Protein AF-A0A447P255-F1 (afdb_monomer)

Mean predicted aligned error: 7.37 Å

Organism: NCBI:txid1160765

Foldseek 3Di:
DDFFKDKDKDWDADPVGDIDIDIDIDTDDPDWWDKDKAWDPVQDPDPPQRFGPDQWTKIWIDRGDPPDPWDWDWDADPNDTDIDIFDQDPNTTMDTDPGGDDGDDDD

InterPro domains:
  IPR013783 Immunoglobulin-like fold [G3DSA:2.60.40.10] (1-32)
  IPR044016 Bacterial Ig-like domain 13 [PF19077] (3-30)
  IPR044016 Bacterial Ig-like domain 13 [PF19077] (32-99)

Nearest PDB structures (foldseek):
  2yn3-assembly1_C  TM=7.191E-01  e=8.232E-06  Salmonella enterica subsp. enterica serovar Typhimurium str. LT2
  2yn5-assembly1_B  TM=7.579E-01  e=2.667E-05  Salmonella enterica subsp. enterica serovar Typhimurium str. LT2
  2yn3-assembly1_A  TM=7.172E-01  e=1.926E-04  Salmonella enterica subsp. enterica serovar Typhimurium str. LT2
  3ft9-assembly1_A  TM=5.217E-01  e=1.800E-01  Phleum pratense

Secondary structure (DSSP, 8-state):
--SEEEEEEEEEE-TT--EEEEEEEEEE----PPPEEEE-TTS-SSTTS-B---SS--EEEE---TT----EEEEEETTEEEEEE---BTTBEEE--SSPPP--B--

Radius of gyration: 23.71 Å; Cα contacts (8 Å, |Δi|>4): 166; chains: 1; bounding box: 49×28×69 Å

Solvent-accessible surface area (backbone atoms only — not comparable to full-atom values): 6996 Å² total; per-residue (Å²): 140,71,78,44,83,47,71,52,74,48,76,49,69,50,97,90,66,54,72,48,77,49,77,46,78,49,70,46,81,87,81,78,62,77,65,43,80,42,72,33,77,92,37,44,69,47,93,88,69,61,38,38,82,50,48,57,42,46,30,42,50,38,60,64,57,92,83,64,88,78,53,72,48,75,48,76,55,99,93,42,77,45,80,43,77,58,63,76,54,97,90,40,45,56,49,62,57,94,56,72,55,76,83,55,79,70,127

Sequence (107 aa):
MGEGKHTLTVEATDKAGNQTTQKLDFIIDTLLSEPTITLDSADDSAAGDNITNVKMPGFTLGNIDADVTKVVVTVAHDGKNQQIELIKNGGVWRFTPAQPGPMATIR

Structure (mmCIF, N/CA/C/O backbone):
data_AF-A0A447P255-F1
#
_entry.id   AF-A0A447P255-F1
#
loop_
_atom_site.group_PDB
_atom_site.id
_atom_site.type_symbol
_atom_site.label_atom_id
_atom_site.label_alt_id
_atom_site.label_comp_id
_atom_site.label_asym_id
_atom_site.label_entity_id
_atom_site.label_seq_id
_atom_site.pdbx_PDB_ins_code
_atom_site.Cartn_x
_atom_site.Cartn_y
_atom_site.Cartn_z
_atom_site.occupancy
_atom_site.B_iso_or_equiv
_atom_site.auth_seq_id
_atom_site.auth_comp_id
_atom_site.auth_asym_id
_atom_site.auth_atom_id
_atom_site.pdbx_PDB_model_num
ATOM 1 N N . MET A 1 1 ? -1.352 10.721 22.988 1.00 70.88 1 MET A N 1
ATOM 2 C CA . MET A 1 1 ? -1.865 9.437 22.468 1.00 70.88 1 MET A CA 1
ATOM 3 C C . MET A 1 1 ? -0.994 9.060 21.292 1.00 70.88 1 MET A C 1
ATOM 5 O O . MET A 1 1 ? -0.635 9.961 20.547 1.00 70.88 1 MET A O 1
ATOM 9 N N . GLY A 1 2 ? -0.580 7.804 21.197 1.00 88.19 2 GLY A N 1
ATOM 10 C CA . GLY A 1 2 ? 0.325 7.326 20.152 1.00 88.19 2 GLY A CA 1
ATOM 11 C C . GLY A 1 2 ? -0.189 6.028 19.551 1.00 88.19 2 GLY A C 1
ATOM 12 O O . GLY A 1 2 ? -1.283 5.589 19.897 1.00 88.19 2 GLY A O 1
ATOM 13 N N . GLU A 1 3 ? 0.611 5.442 18.675 1.00 94.19 3 GLU A N 1
ATOM 14 C CA . GLU A 1 3 ? 0.331 4.169 18.013 1.00 94.19 3 GLU A CA 1
ATOM 15 C C . GLU A 1 3 ? -0.121 3.048 18.953 1.00 94.19 3 GLU A C 1
ATOM 17 O O . GLU A 1 3 ? 0.261 2.991 20.127 1.00 94.19 3 GLU A O 1
ATOM 22 N N . GLY A 1 4 ? -0.888 2.113 18.395 1.00 95.00 4 GLY A N 1
ATOM 23 C CA . GLY A 1 4 ? -1.193 0.835 19.024 1.00 95.00 4 GLY A CA 1
ATOM 24 C C . GLY A 1 4 ? -2.553 0.769 19.711 1.00 95.00 4 GLY A C 1
ATOM 25 O O . GLY A 1 4 ? -3.483 1.516 19.401 1.00 95.00 4 GLY A O 1
ATOM 26 N N . LYS A 1 5 ? -2.694 -0.210 20.611 1.00 97.38 5 LYS A N 1
ATOM 27 C CA . LYS A 1 5 ? -3.969 -0.553 21.249 1.00 97.38 5 LYS A CA 1
ATOM 28 C C . LYS A 1 5 ? -4.324 0.437 22.358 1.00 97.38 5 LYS A C 1
ATOM 30 O O . LYS A 1 5 ? -3.532 0.675 23.266 1.00 97.38 5 LYS A O 1
ATOM 35 N N . HIS A 1 6 ? -5.570 0.893 22.340 1.00 97.00 6 HIS A N 1
ATOM 36 C CA . HIS A 1 6 ? -6.176 1.739 23.362 1.00 97.00 6 HIS A CA 1
ATOM 37 C C . HIS A 1 6 ? -7.510 1.158 23.821 1.00 97.00 6 HIS A C 1
ATOM 39 O O . HIS A 1 6 ? -8.150 0.383 23.109 1.00 97.00 6 HIS A O 1
ATOM 45 N N . THR A 1 7 ? -7.945 1.576 25.007 1.00 97.69 7 THR A N 1
ATOM 46 C CA . THR A 1 7 ? -9.253 1.217 25.558 1.00 97.69 7 THR A CA 1
ATOM 47 C C . THR A 1 7 ? -9.967 2.482 26.012 1.00 97.69 7 THR A C 1
ATOM 49 O O . THR A 1 7 ? -9.547 3.145 26.962 1.00 97.69 7 THR A O 1
ATOM 52 N N . LEU A 1 8 ? -11.077 2.809 25.356 1.00 96.88 8 LEU A N 1
ATOM 53 C CA . LEU A 1 8 ? -12.010 3.821 25.828 1.00 96.88 8 LEU A CA 1
ATOM 54 C C . LEU A 1 8 ? -12.849 3.212 26.953 1.00 96.88 8 LEU A C 1
ATOM 56 O O . LEU A 1 8 ? -13.510 2.198 26.748 1.00 96.88 8 LEU A O 1
ATOM 60 N N . THR A 1 9 ? -12.829 3.829 28.133 1.00 97.44 9 THR A N 1
ATOM 61 C CA . THR A 1 9 ? -13.678 3.438 29.266 1.00 97.44 9 THR A CA 1
ATOM 62 C C . THR A 1 9 ? -14.726 4.517 29.495 1.00 97.44 9 THR A C 1
ATOM 64 O O . THR A 1 9 ? -14.382 5.686 29.655 1.00 97.44 9 THR A O 1
ATOM 67 N N . VAL A 1 10 ? -15.997 4.124 29.504 1.00 97.19 10 VAL A N 1
ATOM 68 C CA . VAL A 1 10 ? -17.137 4.999 29.785 1.00 97.19 10 VAL A CA 1
ATOM 69 C C . VAL A 1 10 ? -17.775 4.541 31.084 1.00 97.19 10 VAL A C 1
ATOM 71 O O . VAL A 1 10 ? -18.169 3.385 31.202 1.00 97.19 10 VAL A O 1
ATOM 74 N N . GLU A 1 11 ? -17.888 5.446 32.045 1.00 97.88 11 GLU A N 1
ATOM 75 C CA . GLU A 1 11 ? -18.584 5.227 33.309 1.00 97.88 11 GLU A CA 1
ATOM 76 C C . GLU A 1 11 ? -19.812 6.137 33.358 1.00 97.88 11 GLU A C 1
ATOM 78 O O . GLU A 1 11 ? -19.729 7.319 33.019 1.00 97.88 11 GLU A O 1
ATOM 83 N N . ALA A 1 12 ? -20.957 5.584 33.745 1.00 96.38 12 ALA A N 1
ATOM 84 C CA . ALA A 1 12 ? -22.187 6.336 33.931 1.00 96.38 12 ALA A CA 1
ATOM 85 C C . ALA A 1 12 ? -22.720 6.101 35.340 1.00 96.38 12 ALA A C 1
ATOM 87 O O . ALA A 1 12 ? -22.851 4.954 35.761 1.00 96.38 12 ALA A O 1
ATOM 88 N N . THR A 1 13 ? -23.067 7.193 36.017 1.00 97.44 13 THR A N 1
ATOM 89 C CA . THR A 1 13 ? -23.611 7.194 37.376 1.00 97.44 13 THR A CA 1
ATOM 90 C C . THR A 1 13 ? -24.997 7.818 37.356 1.00 97.44 13 THR A C 1
ATOM 92 O O . THR A 1 13 ? -25.159 8.939 36.868 1.00 97.44 13 THR A O 1
ATOM 95 N N . ASP A 1 14 ? -26.007 7.117 37.864 1.00 96.38 14 ASP A N 1
ATOM 96 C CA . ASP A 1 14 ? -27.350 7.679 37.997 1.00 96.38 14 ASP A CA 1
ATOM 97 C C . ASP A 1 14 ? -27.490 8.568 39.249 1.00 96.38 14 ASP A C 1
ATOM 99 O O . ASP A 1 14 ? -26.591 8.681 40.084 1.00 96.38 14 ASP A O 1
ATOM 103 N N . LYS A 1 15 ? -28.650 9.217 39.402 1.00 94.81 15 LYS A N 1
ATOM 104 C CA . LYS A 1 15 ? -28.916 10.121 40.534 1.00 94.81 15 LYS A CA 1
ATOM 105 C C . LYS A 1 15 ? -28.961 9.406 41.894 1.00 94.81 15 LYS A C 1
ATOM 107 O O . LYS A 1 15 ? -28.779 10.061 42.917 1.00 94.81 15 LYS A O 1
ATOM 112 N N . ALA A 1 16 ? -29.229 8.101 41.913 1.00 96.88 16 ALA A N 1
ATOM 113 C CA . ALA A 1 16 ? -29.212 7.286 43.124 1.00 96.88 16 ALA A CA 1
ATOM 114 C C . ALA A 1 16 ? -27.796 6.785 43.472 1.00 96.88 16 ALA A C 1
ATOM 116 O O . ALA A 1 16 ? -27.605 6.233 44.553 1.00 96.88 16 ALA A O 1
ATOM 117 N N . GLY A 1 17 ? -26.809 7.008 42.596 1.00 96.12 17 GLY A N 1
ATOM 118 C CA . GLY A 1 17 ? -25.420 6.591 42.774 1.00 96.12 17 GLY A CA 1
ATOM 119 C C . GLY A 1 17 ? -25.084 5.237 42.143 1.00 96.12 17 GLY A C 1
ATOM 120 O O . GLY A 1 17 ? -23.978 4.746 42.359 1.00 96.12 17 GLY A O 1
ATOM 121 N N . ASN A 1 18 ? -25.986 4.629 41.363 1.00 97.56 18 ASN A N 1
ATOM 122 C CA . ASN A 1 18 ? -25.671 3.386 40.658 1.00 97.56 18 ASN A CA 1
ATOM 123 C C . ASN A 1 18 ? -24.711 3.675 39.510 1.00 97.56 18 ASN A C 1
ATOM 125 O O . ASN A 1 18 ? -24.980 4.557 38.694 1.00 97.56 18 ASN A O 1
ATOM 129 N N . GLN A 1 19 ? -23.630 2.902 39.426 1.00 97.31 19 GLN A N 1
ATOM 130 C CA . GLN A 1 19 ? -22.634 3.021 38.369 1.00 97.31 19 GLN A CA 1
ATOM 131 C C . GLN A 1 19 ? -22.720 1.860 37.386 1.00 97.31 19 GLN A C 1
ATOM 133 O O . GLN A 1 19 ? -22.956 0.714 37.768 1.00 97.31 19 GLN A O 1
ATOM 138 N N . THR A 1 20 ? -22.454 2.148 36.118 1.00 97.38 20 THR A N 1
ATOM 139 C CA . THR A 1 20 ? -22.151 1.142 35.104 1.00 97.38 20 THR A CA 1
ATOM 140 C C . THR A 1 20 ? -20.919 1.561 34.323 1.00 97.38 20 THR A C 1
ATOM 142 O O . THR A 1 20 ? -20.695 2.747 34.085 1.00 97.38 20 THR A O 1
ATOM 145 N N . THR A 1 21 ? -20.139 0.582 33.876 1.00 97.88 21 THR A N 1
ATOM 146 C CA . THR A 1 21 ? -18.939 0.812 33.071 1.00 97.88 21 THR A CA 1
ATOM 147 C C . THR A 1 21 ? -19.038 0.046 31.761 1.00 97.88 21 THR A C 1
ATOM 149 O O . THR A 1 21 ? -19.458 -1.109 31.741 1.00 97.88 21 THR A O 1
ATOM 152 N N . GLN A 1 22 ? -18.623 0.678 30.670 1.00 97.94 22 GLN A N 1
ATOM 153 C CA . GLN A 1 22 ? -18.463 0.066 29.357 1.00 97.94 22 GLN A CA 1
ATOM 154 C C . GLN A 1 22 ? -17.053 0.322 28.836 1.00 97.94 22 GLN A C 1
ATOM 156 O O . GLN A 1 22 ? -16.447 1.353 29.133 1.00 97.94 22 GLN A O 1
ATOM 161 N N . LYS A 1 23 ? -16.525 -0.626 28.062 1.00 98.06 23 LYS A N 1
ATOM 162 C CA . LYS A 1 23 ? -15.192 -0.532 27.462 1.00 98.06 23 LYS A CA 1
ATOM 163 C C . LYS A 1 23 ? -15.265 -0.775 25.962 1.00 98.06 23 LYS A C 1
ATOM 165 O O . LYS A 1 23 ? -15.978 -1.672 25.523 1.00 98.06 23 LYS A O 1
ATOM 170 N N . LEU A 1 24 ? -14.501 0.003 25.204 1.00 97.81 24 LEU A N 1
ATOM 171 C CA . LEU A 1 24 ? -14.309 -0.164 23.768 1.00 97.81 24 LEU A CA 1
ATOM 172 C C . LEU A 1 24 ? -12.812 -0.191 23.467 1.00 97.81 24 LEU A C 1
ATOM 174 O O . LEU A 1 24 ? -12.112 0.796 23.692 1.00 97.81 24 LEU A O 1
ATOM 178 N N . ASP A 1 25 ? -12.342 -1.316 22.944 1.00 97.56 25 ASP A N 1
ATOM 179 C CA . ASP A 1 25 ? -10.974 -1.454 22.459 1.00 97.56 25 ASP A CA 1
ATOM 180 C C . ASP A 1 25 ? -10.875 -0.935 21.020 1.00 97.56 25 ASP A C 1
ATOM 182 O O . ASP A 1 25 ? -11.732 -1.228 20.186 1.00 97.56 25 ASP A O 1
ATOM 186 N N . PHE A 1 26 ? -9.816 -0.185 20.724 1.00 96.12 26 PHE A N 1
ATOM 187 C CA . PHE A 1 26 ? -9.507 0.294 19.377 1.00 96.12 26 PHE A CA 1
ATOM 188 C C . PHE A 1 26 ? -7.993 0.370 19.161 1.00 96.12 26 PHE A C 1
ATOM 190 O O . PHE A 1 26 ? -7.210 0.297 20.110 1.00 96.12 26 PHE A O 1
ATOM 197 N N . ILE A 1 27 ? -7.582 0.490 17.902 1.00 95.25 27 ILE A N 1
ATOM 198 C CA . ILE A 1 27 ? -6.182 0.651 17.509 1.00 95.25 27 ILE A CA 1
ATOM 199 C C . ILE A 1 27 ? -6.062 2.000 16.810 1.00 95.25 27 ILE A C 1
ATOM 201 O O . ILE A 1 27 ? -6.895 2.336 15.969 1.00 95.25 27 ILE A O 1
ATOM 205 N N . ILE A 1 28 ? -5.059 2.779 17.203 1.00 94.88 28 ILE A N 1
ATOM 206 C CA . ILE A 1 28 ? -4.594 3.916 16.412 1.00 94.88 28 ILE A CA 1
ATOM 207 C C . ILE A 1 28 ? -3.480 3.376 15.528 1.00 94.88 28 ILE A C 1
ATOM 209 O O . ILE A 1 28 ? -2.539 2.795 16.067 1.00 94.88 28 ILE A O 1
ATOM 213 N N . ASP A 1 29 ? -3.639 3.562 14.222 1.00 92.88 29 ASP A N 1
ATOM 214 C CA . ASP A 1 29 ? -2.627 3.290 13.208 1.00 92.88 29 ASP A CA 1
ATOM 215 C C . ASP A 1 29 ? -2.437 4.556 12.366 1.00 92.88 29 ASP A C 1
ATOM 217 O O . ASP A 1 29 ? -3.375 5.032 11.721 1.00 92.88 29 ASP A O 1
ATOM 221 N N . THR A 1 30 ? -1.263 5.173 12.463 1.00 91.69 30 THR A N 1
ATOM 222 C CA . THR A 1 30 ? -0.863 6.329 11.641 1.00 91.69 30 THR A CA 1
ATOM 223 C C . THR A 1 30 ? 0.409 6.060 10.846 1.00 91.69 30 THR A C 1
ATOM 225 O O . THR A 1 30 ? 0.955 6.977 10.225 1.00 91.69 30 THR A O 1
ATOM 228 N N . LEU A 1 31 ? 0.893 4.818 10.860 1.00 91.19 31 LEU A N 1
ATOM 229 C CA . LEU A 1 31 ? 2.085 4.427 10.132 1.00 91.19 31 LEU A CA 1
ATOM 230 C C . LEU A 1 31 ? 1.706 3.967 8.726 1.00 91.19 31 LEU A C 1
ATOM 232 O O . LEU A 1 31 ? 0.644 3.406 8.495 1.00 91.19 31 LEU A O 1
ATOM 236 N N . LEU A 1 32 ? 2.608 4.222 7.783 1.00 91.75 32 LEU A N 1
ATOM 237 C CA . LEU A 1 32 ? 2.534 3.657 6.444 1.00 91.75 32 LEU A CA 1
ATOM 238 C C . LEU A 1 32 ? 3.771 2.805 6.210 1.00 91.75 32 LEU A C 1
ATOM 240 O O . LEU A 1 32 ? 4.895 3.229 6.503 1.00 91.75 32 LEU A O 1
ATOM 244 N N . SER A 1 33 ? 3.561 1.622 5.652 1.00 94.50 33 SER A N 1
ATOM 245 C CA . SER A 1 33 ? 4.628 0.771 5.151 1.00 94.50 33 SER A CA 1
ATOM 246 C C . SER A 1 33 ? 5.257 1.380 3.898 1.00 94.50 33 SER A C 1
ATOM 248 O O . SER A 1 33 ? 4.584 1.988 3.062 1.00 94.50 33 SER A O 1
ATOM 250 N N . GLU A 1 34 ? 6.572 1.204 3.743 1.00 94.69 34 GLU A N 1
ATOM 251 C CA . GLU A 1 34 ? 7.270 1.609 2.522 1.00 94.69 34 GLU A CA 1
ATOM 252 C C . GLU A 1 34 ? 6.908 0.648 1.376 1.00 94.69 34 GLU A C 1
ATOM 254 O O . GLU A 1 34 ? 7.233 -0.541 1.461 1.00 94.69 34 GLU A O 1
ATOM 259 N N . PRO A 1 35 ? 6.244 1.110 0.302 1.00 94.69 35 PRO A N 1
ATOM 260 C CA . PRO A 1 35 ? 5.832 0.227 -0.776 1.00 94.69 35 PRO A CA 1
ATOM 261 C C . PRO A 1 35 ? 7.044 -0.272 -1.563 1.00 94.69 35 PRO A C 1
ATOM 263 O O . PRO A 1 35 ? 7.989 0.469 -1.831 1.00 94.69 35 PRO A O 1
ATOM 266 N N . THR A 1 36 ? 6.985 -1.522 -2.006 1.00 94.50 36 THR A N 1
ATOM 267 C CA . THR A 1 36 ? 7.975 -2.098 -2.918 1.00 94.50 36 THR A CA 1
ATOM 268 C C . THR A 1 36 ? 7.430 -2.146 -4.336 1.00 94.50 36 THR A C 1
ATOM 270 O O . THR A 1 36 ? 6.220 -2.212 -4.555 1.00 94.50 36 THR A O 1
ATOM 273 N N . ILE A 1 37 ? 8.328 -2.130 -5.317 1.00 92.94 37 ILE A N 1
ATOM 274 C CA . ILE A 1 37 ? 8.004 -2.337 -6.727 1.00 92.94 37 ILE A CA 1
ATOM 275 C C . ILE A 1 37 ? 8.947 -3.395 -7.290 1.00 92.94 37 ILE A C 1
ATOM 277 O O . ILE A 1 37 ? 10.157 -3.321 -7.091 1.00 92.94 37 ILE A O 1
ATOM 281 N N . THR A 1 38 ? 8.397 -4.392 -7.975 1.00 93.31 38 THR A N 1
ATOM 282 C CA . THR A 1 38 ? 9.176 -5.465 -8.600 1.00 93.31 38 THR A CA 1
ATOM 283 C C . THR A 1 38 ? 8.758 -5.639 -10.049 1.00 93.31 38 THR A C 1
ATOM 285 O O . THR A 1 38 ? 7.564 -5.621 -10.354 1.00 93.31 38 THR A O 1
ATOM 288 N N . LEU A 1 39 ? 9.735 -5.834 -10.936 1.00 93.94 39 LEU A N 1
ATOM 289 C CA . LEU A 1 39 ? 9.478 -6.296 -12.298 1.00 93.94 39 LEU A CA 1
ATOM 290 C C . LEU A 1 39 ? 8.844 -7.689 -12.231 1.00 93.94 39 LEU A C 1
ATOM 292 O O . LEU A 1 39 ? 9.289 -8.544 -11.462 1.00 93.94 39 LEU A O 1
ATOM 296 N N . ASP A 1 40 ? 7.791 -7.917 -13.008 1.00 93.12 40 ASP A N 1
ATOM 297 C CA . ASP A 1 40 ? 7.165 -9.229 -13.058 1.00 93.12 40 ASP A CA 1
ATOM 298 C C . ASP A 1 40 ? 8.114 -10.246 -13.691 1.00 93.12 40 ASP A C 1
ATOM 300 O O . ASP A 1 40 ? 8.692 -10.006 -14.748 1.00 93.12 40 ASP A O 1
ATOM 304 N N . SER A 1 41 ? 8.234 -11.423 -13.076 1.00 92.06 41 SER A N 1
ATOM 305 C CA . SER A 1 41 ? 9.186 -12.458 -13.504 1.00 92.06 41 SER A CA 1
ATOM 306 C C . SER A 1 41 ? 8.974 -12.951 -14.937 1.00 92.06 41 SER A C 1
ATOM 308 O O . SER A 1 41 ? 9.906 -13.452 -15.557 1.00 92.06 41 SER A O 1
ATOM 310 N N . ALA A 1 42 ? 7.756 -12.818 -15.469 1.00 92.38 42 ALA A N 1
ATOM 311 C CA . ALA A 1 42 ? 7.436 -13.154 -16.855 1.00 92.38 42 ALA A CA 1
ATOM 312 C C . ALA A 1 42 ? 8.018 -12.155 -17.871 1.00 92.38 42 ALA A C 1
ATOM 314 O O . ALA A 1 42 ? 8.187 -12.513 -19.034 1.00 92.38 42 ALA A O 1
ATOM 315 N N . ASP A 1 43 ? 8.318 -10.931 -17.431 1.00 92.62 43 ASP A N 1
ATOM 316 C CA . ASP A 1 43 ? 8.847 -9.849 -18.261 1.00 92.62 43 ASP A CA 1
ATOM 317 C C . ASP A 1 43 ? 10.347 -9.608 -18.018 1.00 92.62 43 ASP A C 1
ATOM 319 O O . ASP A 1 43 ? 10.939 -8.708 -18.617 1.00 92.62 43 ASP A O 1
ATOM 323 N N . ASP A 1 44 ? 10.970 -10.407 -17.152 1.00 91.31 44 ASP A N 1
ATOM 324 C CA . ASP A 1 44 ? 12.384 -10.32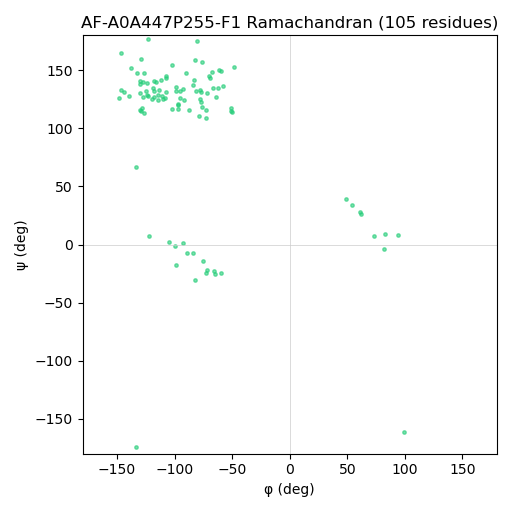1 -16.807 1.00 91.31 44 ASP A CA 1
ATOM 325 C C . ASP A 1 44 ? 13.263 -11.014 -17.863 1.00 91.31 44 ASP A C 1
ATOM 327 O O . ASP A 1 44 ? 12.992 -12.140 -18.288 1.00 91.31 44 ASP A O 1
ATOM 331 N N . SER A 1 45 ? 14.323 -10.338 -18.312 1.00 88.69 45 SER A N 1
ATOM 332 C CA . SER A 1 45 ? 15.224 -10.867 -19.352 1.00 88.69 45 SER A CA 1
A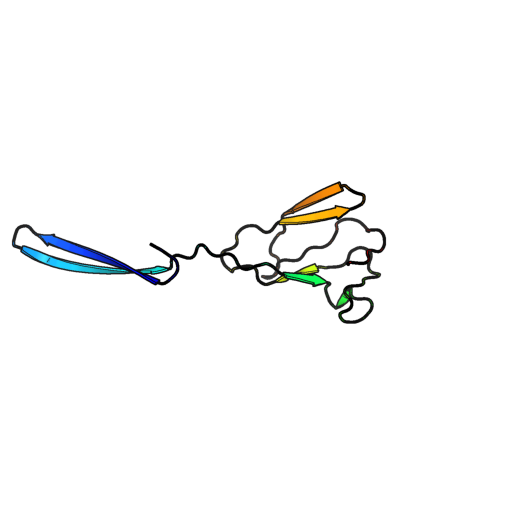TOM 333 C C . SER A 1 45 ? 16.260 -11.818 -18.767 1.00 88.69 45 SER A C 1
ATOM 335 O O . SER A 1 45 ? 16.707 -12.741 -19.453 1.00 88.69 45 SER A O 1
ATOM 337 N N . ALA A 1 46 ? 16.653 -11.585 -17.515 1.00 87.31 46 ALA A N 1
ATOM 338 C CA . ALA A 1 46 ? 17.515 -12.460 -16.745 1.00 87.31 46 ALA A CA 1
ATOM 339 C C . ALA A 1 46 ? 17.129 -12.363 -15.267 1.00 87.31 46 ALA A C 1
ATOM 341 O O . ALA A 1 46 ? 17.108 -11.291 -14.684 1.00 87.31 46 ALA A O 1
ATOM 342 N N . ALA A 1 47 ? 16.848 -13.511 -14.654 1.00 87.31 47 ALA A N 1
ATOM 343 C CA . ALA A 1 47 ? 16.226 -13.563 -13.337 1.00 87.31 47 ALA A CA 1
ATOM 344 C C . ALA A 1 47 ? 16.930 -12.683 -12.283 1.00 87.31 47 ALA A C 1
ATOM 346 O O . ALA A 1 47 ? 18.049 -12.978 -11.858 1.00 87.31 47 ALA A O 1
ATOM 347 N N . GLY A 1 48 ? 16.216 -11.660 -11.809 1.00 81.94 48 GLY A N 1
ATOM 348 C CA . GLY A 1 48 ? 16.590 -10.843 -10.657 1.00 81.94 48 GLY A CA 1
ATOM 349 C C . GLY A 1 48 ? 17.576 -9.712 -10.945 1.00 81.94 48 GLY A C 1
ATOM 350 O O . GLY A 1 48 ? 18.054 -9.096 -9.992 1.00 81.94 48 GLY A O 1
ATOM 351 N N . ASP A 1 49 ? 17.880 -9.417 -12.212 1.00 86.94 49 ASP A N 1
ATOM 352 C CA . ASP A 1 49 ? 18.696 -8.251 -12.575 1.00 86.94 49 ASP A CA 1
ATOM 353 C C . ASP A 1 49 ? 17.865 -6.974 -12.810 1.00 86.94 49 ASP A C 1
ATOM 355 O O . ASP A 1 49 ? 18.428 -5.885 -12.922 1.00 86.94 49 ASP A O 1
ATOM 359 N N . ASN A 1 50 ? 16.530 -7.097 -12.802 1.00 84.81 50 ASN A N 1
ATOM 360 C CA . ASN A 1 50 ? 15.562 -6.027 -13.060 1.00 84.81 50 ASN A CA 1
ATOM 361 C C . ASN A 1 50 ? 15.686 -5.408 -14.467 1.00 84.81 50 ASN A C 1
ATOM 363 O O . ASN A 1 50 ? 15.338 -4.238 -14.667 1.00 84.81 50 ASN A O 1
ATOM 367 N N . ILE A 1 51 ? 16.164 -6.173 -15.453 1.00 87.81 51 ILE A N 1
ATOM 368 C CA . ILE A 1 51 ? 16.312 -5.742 -16.845 1.00 87.81 51 ILE A CA 1
ATOM 369 C C . ILE A 1 51 ? 15.268 -6.441 -17.717 1.00 87.81 51 ILE A C 1
ATOM 371 O O . ILE A 1 51 ? 15.201 -7.662 -17.816 1.00 87.81 51 ILE A O 1
ATOM 375 N N . THR A 1 52 ? 14.483 -5.660 -18.460 1.00 91.25 52 THR A N 1
ATOM 376 C CA . THR A 1 52 ? 13.443 -6.174 -19.363 1.00 91.25 52 THR A CA 1
ATOM 377 C C . THR A 1 52 ? 13.706 -5.816 -20.826 1.00 91.25 52 THR A C 1
ATOM 379 O O . THR A 1 52 ? 14.123 -4.702 -21.154 1.00 91.25 52 THR A O 1
ATOM 382 N N . ASN A 1 53 ? 13.426 -6.757 -21.729 1.00 90.06 53 ASN A N 1
ATOM 383 C CA . ASN A 1 53 ? 13.332 -6.524 -23.169 1.00 90.06 53 ASN A CA 1
ATOM 384 C C . ASN A 1 53 ? 11.874 -6.390 -23.649 1.00 90.06 53 ASN A C 1
ATOM 386 O O . ASN A 1 53 ? 11.628 -6.138 -24.835 1.00 90.06 53 ASN A O 1
ATOM 390 N N . VAL A 1 54 ? 10.913 -6.526 -22.731 1.00 90.06 54 VAL A N 1
ATOM 391 C CA . VAL A 1 54 ? 9.488 -6.357 -22.982 1.00 90.06 54 VAL A CA 1
ATOM 392 C C . VAL A 1 54 ? 9.188 -4.865 -23.054 1.00 90.06 54 VAL A C 1
ATOM 394 O O . VAL A 1 54 ? 9.594 -4.075 -22.211 1.00 90.06 54 VAL A O 1
ATOM 397 N N . LYS A 1 55 ? 8.472 -4.451 -24.101 1.00 85.00 55 LYS A N 1
ATOM 398 C CA . LYS A 1 55 ? 8.177 -3.029 -24.350 1.00 85.00 55 LYS A CA 1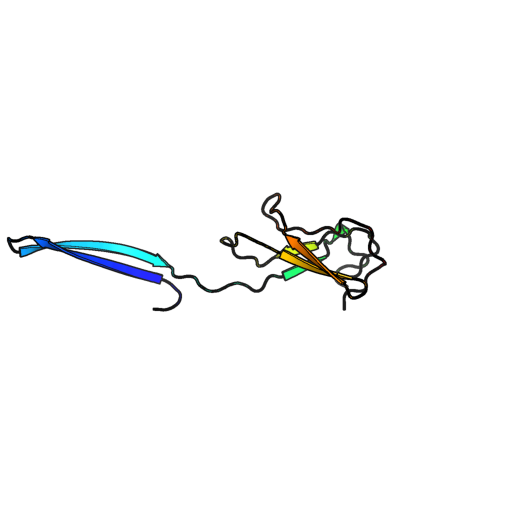
ATOM 399 C C . LYS A 1 55 ? 7.148 -2.440 -23.382 1.00 85.00 55 LYS A C 1
ATOM 401 O O . LYS A 1 55 ? 7.107 -1.228 -23.197 1.00 85.00 55 LYS A O 1
ATOM 406 N N . MET A 1 56 ? 6.299 -3.295 -22.819 1.00 87.81 56 MET A N 1
ATOM 407 C CA 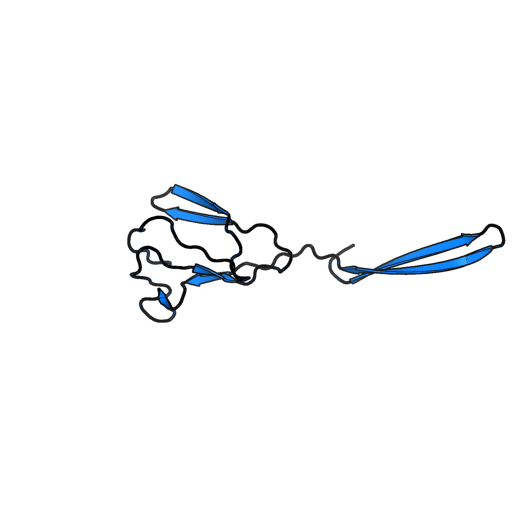. MET A 1 56 ? 5.242 -2.957 -21.863 1.00 87.81 56 MET A CA 1
ATOM 408 C C . MET A 1 56 ? 5.305 -3.954 -20.698 1.00 87.81 56 MET A C 1
ATOM 410 O O . MET A 1 56 ? 4.426 -4.806 -20.584 1.00 87.81 56 MET A O 1
ATOM 414 N N . PRO A 1 57 ? 6.381 -3.911 -19.896 1.00 92.69 57 PRO A N 1
ATOM 415 C CA . PRO A 1 57 ? 6.562 -4.834 -18.786 1.00 92.69 57 PRO A CA 1
ATOM 416 C C . PRO A 1 57 ? 5.521 -4.563 -17.695 1.00 92.69 57 PRO A C 1
ATOM 418 O O . PRO A 1 57 ? 5.083 -3.425 -17.486 1.00 92.69 57 PRO A O 1
ATOM 421 N N . GLY A 1 58 ? 5.122 -5.612 -16.992 1.00 92.88 58 GLY A N 1
ATOM 422 C CA . GLY A 1 58 ? 4.349 -5.528 -15.771 1.00 92.88 58 GLY A CA 1
ATOM 423 C C . GLY A 1 58 ? 5.242 -5.284 -14.558 1.00 92.88 58 GLY A C 1
ATOM 424 O O . GLY A 1 58 ? 6.336 -5.832 -14.438 1.00 92.88 58 GLY A O 1
ATOM 425 N N . PHE A 1 59 ? 4.750 -4.452 -13.647 1.00 93.75 59 PHE A N 1
ATOM 426 C CA . PHE A 1 59 ? 5.344 -4.240 -12.338 1.00 93.75 59 PHE A CA 1
ATOM 427 C C . PHE A 1 59 ? 4.309 -4.535 -11.266 1.00 93.75 59 PHE A C 1
ATOM 429 O O . PHE A 1 59 ? 3.217 -3.957 -11.276 1.00 93.75 59 PHE A O 1
ATOM 436 N N . THR A 1 60 ? 4.667 -5.387 -10.317 1.00 94.25 60 THR A N 1
ATOM 437 C CA . THR A 1 60 ? 3.853 -5.659 -9.136 1.00 94.25 60 THR A CA 1
ATOM 438 C C . THR A 1 60 ? 4.323 -4.777 -7.988 1.00 94.25 60 THR A C 1
ATOM 440 O O . THR A 1 60 ? 5.520 -4.672 -7.721 1.00 94.25 60 THR A O 1
ATOM 443 N N . LEU A 1 61 ? 3.377 -4.119 -7.319 1.00 95.50 61 LEU A N 1
ATOM 444 C CA . LEU A 1 61 ? 3.648 -3.342 -6.120 1.00 95.50 61 LEU A CA 1
ATOM 445 C C . LEU A 1 61 ? 3.285 -4.167 -4.884 1.00 95.50 61 LEU A C 1
ATOM 447 O O . LEU A 1 61 ? 2.202 -4.756 -4.807 1.00 95.50 61 LEU A O 1
ATOM 451 N N . GLY A 1 62 ? 4.199 -4.195 -3.921 1.00 94.31 62 GLY A N 1
ATOM 452 C CA . GLY A 1 62 ? 4.084 -4.932 -2.669 1.00 94.31 62 GLY A CA 1
ATOM 453 C C . GLY A 1 62 ? 4.218 -4.023 -1.453 1.00 94.31 62 GLY A C 1
ATOM 454 O O . GLY A 1 62 ? 4.450 -2.823 -1.579 1.00 94.31 62 GLY A O 1
ATOM 455 N N . ASN A 1 63 ? 4.061 -4.611 -0.266 1.00 95.12 63 ASN A N 1
ATOM 456 C CA . ASN A 1 63 ? 4.173 -3.911 1.019 1.00 95.12 63 ASN A CA 1
ATOM 457 C C . ASN A 1 63 ? 3.273 -2.663 1.141 1.00 95.12 63 ASN A C 1
ATOM 459 O O . ASN A 1 63 ? 3.651 -1.662 1.737 1.00 95.12 63 ASN A O 1
ATOM 463 N N . ILE A 1 64 ? 2.092 -2.720 0.523 1.00 94.62 64 ILE A N 1
ATOM 464 C CA . ILE A 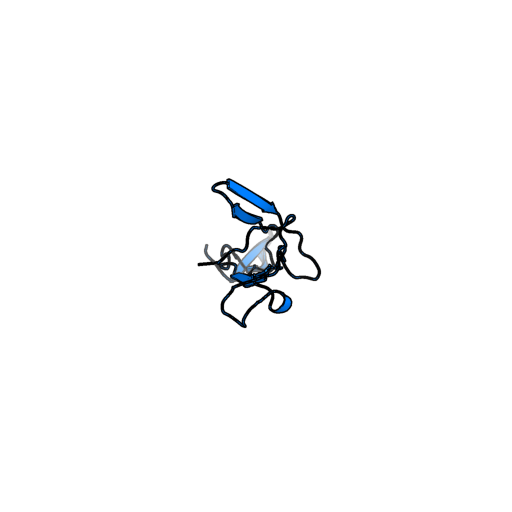1 64 ? 1.065 -1.682 0.620 1.00 94.62 64 ILE A CA 1
ATOM 465 C C . ILE A 1 64 ? 0.096 -2.099 1.720 1.00 94.62 64 ILE A C 1
ATOM 467 O O . ILE A 1 64 ? -0.450 -3.207 1.651 1.00 94.62 64 ILE A O 1
ATOM 471 N N . ASP A 1 65 ? -0.131 -1.220 2.696 1.00 94.00 65 ASP A N 1
ATOM 472 C CA . ASP A 1 65 ? -1.007 -1.521 3.826 1.00 94.00 65 ASP A CA 1
ATOM 473 C C . ASP A 1 65 ? -2.434 -1.845 3.371 1.00 94.00 65 ASP A C 1
ATOM 475 O O . ASP A 1 65 ? -2.929 -1.390 2.332 1.00 94.00 65 ASP A O 1
ATOM 479 N N . ALA A 1 66 ? -3.101 -2.702 4.142 1.00 90.62 66 ALA A N 1
ATOM 480 C CA . ALA A 1 66 ? -4.407 -3.239 3.773 1.00 90.62 66 ALA A CA 1
ATOM 481 C C . ALA A 1 66 ? -5.504 -2.163 3.712 1.00 90.62 66 ALA A C 1
ATOM 483 O O . ALA A 1 66 ? -6.485 -2.332 2.984 1.00 90.62 66 ALA A O 1
ATOM 484 N N . ASP A 1 67 ? -5.329 -1.078 4.459 1.00 91.00 67 ASP A N 1
ATOM 485 C CA . ASP A 1 67 ? -6.215 0.076 4.574 1.00 91.00 67 ASP A CA 1
ATOM 486 C C . ASP A 1 67 ? -5.865 1.223 3.603 1.00 91.00 67 ASP A C 1
ATOM 488 O O . ASP A 1 67 ? -6.576 2.231 3.555 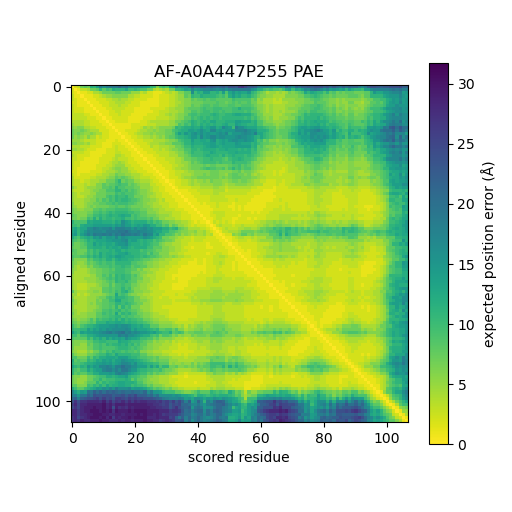1.00 91.00 67 ASP A O 1
ATOM 492 N N . VAL A 1 68 ? -4.844 1.058 2.748 1.00 92.12 68 VAL A N 1
ATOM 493 C CA . VAL A 1 68 ? -4.546 2.010 1.668 1.00 92.12 68 VAL A CA 1
ATOM 494 C C . VAL A 1 68 ? -5.689 2.050 0.656 1.00 92.12 68 VAL A C 1
ATOM 496 O O . VAL A 1 68 ? -6.075 1.046 0.053 1.00 92.12 68 VAL A O 1
ATOM 499 N N . THR A 1 69 ? -6.183 3.261 0.400 1.00 91.06 69 THR A N 1
ATOM 500 C CA . THR A 1 69 ? -7.272 3.521 -0.555 1.00 91.06 69 THR A CA 1
ATOM 501 C C . THR A 1 69 ? -6.789 4.008 -1.919 1.00 91.06 69 THR A C 1
ATOM 503 O O . THR A 1 69 ? -7.537 3.925 -2.892 1.00 91.06 69 THR A O 1
ATOM 506 N N . LYS A 1 70 ? -5.545 4.495 -2.016 1.00 93.12 70 LYS A N 1
ATOM 507 C CA . LYS A 1 70 ? -4.990 5.102 -3.229 1.00 93.12 70 LYS A CA 1
ATOM 508 C C . LYS A 1 70 ? -3.511 4.774 -3.397 1.00 93.12 70 LYS A C 1
ATOM 510 O O . LYS A 1 70 ? -2.720 4.984 -2.485 1.00 93.12 70 LYS A O 1
ATOM 515 N N . VAL A 1 71 ? -3.144 4.336 -4.599 1.00 94.88 71 VAL A N 1
ATOM 516 C CA . VAL A 1 71 ? -1.758 4.067 -5.003 1.00 94.88 71 VAL A CA 1
ATOM 517 C C . VAL A 1 71 ? -1.477 4.818 -6.295 1.00 94.88 71 VAL A C 1
ATOM 519 O O . VAL A 1 71 ? -2.218 4.688 -7.270 1.00 94.88 71 VAL A O 1
ATOM 522 N N . VAL A 1 72 ? -0.411 5.615 -6.301 1.00 93.88 72 VAL A N 1
ATOM 523 C CA . VAL A 1 72 ? 0.006 6.413 -7.459 1.00 93.88 72 VAL A CA 1
ATOM 524 C C . VAL A 1 72 ? 1.438 6.058 -7.816 1.00 93.88 72 VAL A C 1
ATOM 526 O O . VAL A 1 72 ? 2.325 6.116 -6.970 1.00 93.88 72 VAL A O 1
ATOM 529 N N . VAL A 1 73 ? 1.666 5.742 -9.086 1.00 93.25 73 VAL A N 1
ATOM 530 C CA . VAL A 1 73 ? 3.004 5.572 -9.655 1.00 93.25 73 VAL A CA 1
ATOM 531 C C . VAL A 1 73 ? 3.390 6.853 -10.378 1.00 93.25 73 VAL A C 1
ATOM 533 O O . VAL A 1 73 ? 2.593 7.416 -11.129 1.00 93.25 73 VAL A O 1
ATOM 536 N N . THR A 1 74 ? 4.624 7.309 -10.167 1.00 92.19 74 THR A N 1
ATOM 537 C CA . THR A 1 74 ? 5.226 8.369 -10.980 1.00 92.19 74 THR A CA 1
ATOM 538 C C . THR A 1 74 ? 6.193 7.735 -11.967 1.00 92.19 74 THR A C 1
ATOM 540 O O . THR A 1 74 ? 7.191 7.143 -11.568 1.00 92.19 74 THR A O 1
ATOM 543 N N . VAL A 1 75 ? 5.896 7.865 -13.256 1.00 89.81 75 VAL A N 1
ATOM 544 C CA . VAL A 1 75 ? 6.754 7.404 -14.347 1.00 89.81 75 VAL A CA 1
ATOM 545 C C . VAL A 1 75 ? 7.567 8.588 -14.845 1.00 89.81 75 VAL A C 1
ATOM 547 O O . VAL A 1 75 ? 6.998 9.557 -15.348 1.00 89.81 75 VAL A O 1
ATOM 550 N N . ALA A 1 76 ? 8.887 8.507 -14.706 1.00 89.19 76 ALA A N 1
ATOM 551 C CA . ALA A 1 76 ? 9.814 9.478 -15.269 1.00 89.19 76 ALA A CA 1
ATOM 552 C C . ALA A 1 76 ? 10.352 8.959 -16.609 1.00 89.19 76 ALA A C 1
ATOM 554 O O . ALA A 1 76 ? 10.965 7.894 -16.665 1.00 89.19 76 ALA A O 1
ATOM 555 N N . HIS A 1 77 ? 10.131 9.702 -17.690 1.00 82.38 77 HIS A N 1
ATOM 556 C CA . HIS A 1 77 ? 10.631 9.364 -19.020 1.00 82.38 77 HIS A CA 1
ATOM 557 C C . HIS A 1 77 ? 10.963 10.632 -19.815 1.00 82.38 77 HIS A C 1
ATOM 559 O O . HIS A 1 77 ? 10.180 11.580 -19.817 1.00 82.38 77 HIS A O 1
ATOM 565 N N . ASP A 1 78 ? 12.133 10.674 -20.462 1.00 85.38 78 ASP A N 1
ATOM 566 C CA . ASP A 1 78 ? 12.622 11.823 -21.244 1.00 85.38 78 ASP A CA 1
ATOM 567 C C . ASP A 1 78 ? 12.521 13.176 -20.508 1.00 85.38 78 ASP A C 1
ATOM 569 O O . ASP A 1 78 ? 12.150 14.206 -21.073 1.00 85.38 78 ASP A O 1
ATOM 573 N N . GLY A 1 79 ? 1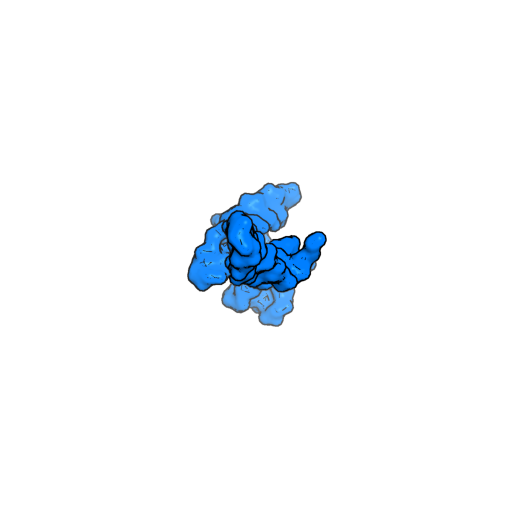2.809 13.169 -19.201 1.00 87.19 79 GLY A N 1
ATOM 574 C CA . GLY A 1 79 ? 12.725 14.357 -18.343 1.00 87.19 79 GLY A CA 1
ATOM 575 C C . GLY A 1 79 ? 11.299 14.814 -18.008 1.00 87.19 79 GLY A C 1
ATOM 576 O O . GLY A 1 79 ? 11.128 15.873 -17.407 1.00 87.19 79 GLY A O 1
ATOM 577 N N . LYS A 1 80 ? 10.271 14.039 -18.373 1.00 86.25 80 LYS A N 1
ATOM 578 C CA . LYS A 1 80 ? 8.867 14.279 -18.020 1.00 86.25 80 LYS A CA 1
ATOM 579 C C . LYS A 1 80 ? 8.403 13.280 -16.971 1.00 86.25 80 LYS A C 1
ATOM 581 O O . LYS A 1 80 ? 8.742 12.105 -17.041 1.00 86.25 80 LYS A O 1
ATOM 586 N N . ASN A 1 81 ? 7.564 13.752 -16.054 1.00 88.62 81 ASN A N 1
ATOM 587 C CA . ASN A 1 81 ? 6.910 12.913 -15.058 1.00 88.62 81 ASN A CA 1
ATOM 588 C C . ASN A 1 81 ? 5.429 12.759 -15.403 1.00 88.62 81 ASN A C 1
ATOM 590 O O . ASN A 1 81 ? 4.738 13.751 -15.640 1.00 88.62 81 ASN A O 1
ATOM 594 N N . GLN A 1 82 ? 4.941 11.524 -15.384 1.00 88.12 82 GLN A N 1
ATOM 595 C CA . GLN A 1 82 ? 3.527 11.198 -15.490 1.00 88.12 82 GLN A CA 1
ATOM 596 C C . GLN A 1 82 ? 3.078 10.487 -14.217 1.00 88.12 82 GLN A C 1
ATOM 598 O O . GLN A 1 82 ? 3.674 9.490 -13.819 1.00 88.12 82 GLN A O 1
ATOM 603 N N . GLN A 1 83 ? 2.015 10.986 -13.589 1.00 92.50 83 GLN A N 1
ATOM 604 C CA . GLN A 1 83 ? 1.372 10.309 -12.467 1.00 92.50 83 GLN A CA 1
ATOM 605 C C . GLN A 1 83 ? 0.234 9.429 -12.968 1.00 92.50 83 GLN A C 1
ATOM 607 O O . GLN A 1 83 ? -0.578 9.854 -13.791 1.00 92.50 83 GLN A O 1
ATOM 612 N N . ILE A 1 84 ? 0.191 8.200 -12.468 1.00 90.94 84 ILE A N 1
ATOM 613 C CA . ILE A 1 84 ? -0.799 7.196 -12.836 1.00 90.94 84 ILE A CA 1
ATOM 614 C C . ILE A 1 84 ? -1.366 6.625 -11.546 1.00 90.94 84 ILE A C 1
ATOM 616 O O . ILE A 1 84 ? -0.649 6.016 -10.754 1.00 90.94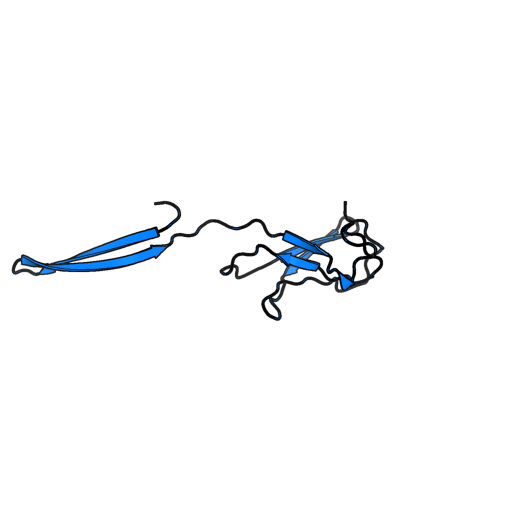 84 ILE A O 1
ATOM 620 N N . GLU A 1 85 ? -2.657 6.846 -11.330 1.00 93.81 85 GLU A N 1
ATOM 621 C CA . GLU A 1 85 ? -3.396 6.205 -10.249 1.00 93.81 85 GLU A CA 1
ATOM 622 C C . GLU A 1 85 ? -3.725 4.771 -10.660 1.00 93.81 85 GLU A C 1
ATOM 624 O O . GLU A 1 85 ? -4.266 4.532 -11.742 1.00 93.81 85 GLU A O 1
ATOM 629 N N . LEU A 1 86 ? -3.337 3.812 -9.823 1.00 93.81 86 LEU A N 1
ATOM 630 C CA . LEU A 1 86 ? -3.576 2.404 -10.095 1.00 93.81 86 LEU A CA 1
ATOM 631 C C . LEU A 1 86 ? -4.992 2.005 -9.683 1.00 93.81 86 LEU A C 1
ATOM 633 O O . LEU A 1 86 ? -5.619 2.627 -8.828 1.00 93.81 86 LEU A O 1
ATOM 637 N N . ILE A 1 87 ? -5.465 0.908 -10.268 1.00 90.31 87 ILE A N 1
ATOM 638 C CA . ILE A 1 87 ? -6.685 0.219 -9.852 1.00 90.31 87 ILE A CA 1
ATOM 639 C C . ILE A 1 87 ? -6.266 -1.150 -9.321 1.00 90.31 87 ILE A C 1
ATOM 641 O O . ILE A 1 87 ? -5.526 -1.880 -9.983 1.00 90.31 87 ILE A O 1
ATOM 645 N N . LYS A 1 88 ? -6.726 -1.499 -8.117 1.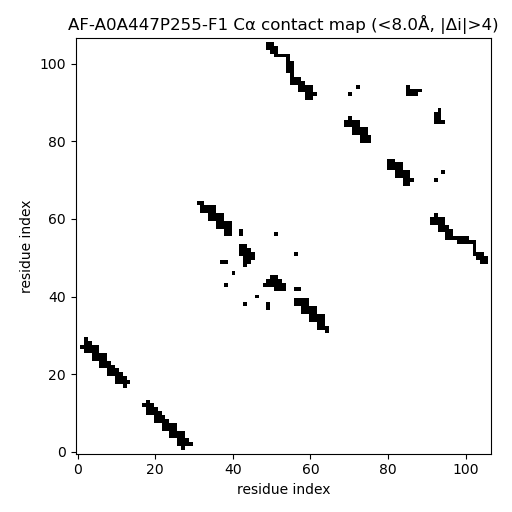00 90.19 88 LYS A N 1
ATOM 646 C CA . LYS A 1 88 ? -6.430 -2.792 -7.494 1.00 90.19 88 LYS A CA 1
ATOM 647 C C . LYS A 1 88 ? -7.220 -3.896 -8.201 1.00 90.19 88 LYS A C 1
ATOM 649 O O . LYS A 1 88 ? -8.432 -3.995 -8.025 1.00 90.19 88 LYS A O 1
ATOM 654 N N . ASN A 1 89 ? -6.533 -4.747 -8.962 1.00 84.44 89 ASN A N 1
ATOM 655 C CA . ASN A 1 89 ? -7.139 -5.861 -9.695 1.00 84.44 89 ASN A CA 1
ATOM 656 C C . ASN A 1 89 ? -6.709 -7.195 -9.077 1.00 84.44 89 ASN A C 1
ATOM 658 O O . ASN A 1 89 ? -5.524 -7.450 -8.886 1.00 84.44 89 ASN A O 1
ATOM 662 N N . GLY A 1 90 ? -7.673 -8.060 -8.745 1.00 83.44 90 GLY A N 1
ATOM 663 C CA . GLY A 1 90 ? -7.376 -9.380 -8.169 1.00 83.44 90 GLY A CA 1
ATOM 664 C C . GLY A 1 90 ? -6.641 -9.329 -6.822 1.00 83.44 90 GLY A C 1
ATOM 665 O O . GLY A 1 90 ? -5.904 -10.251 -6.495 1.00 83.44 90 GLY A O 1
ATOM 666 N N . GLY A 1 91 ? -6.802 -8.243 -6.056 1.00 86.12 91 GLY A N 1
ATOM 667 C CA . GLY A 1 91 ? -6.128 -8.044 -4.768 1.00 86.12 91 GLY A CA 1
ATOM 668 C C . GLY A 1 91 ? -4.692 -7.520 -4.864 1.00 86.12 91 GLY A C 1
ATOM 669 O O . GLY A 1 91 ? -4.112 -7.198 -3.829 1.00 86.12 91 GLY A O 1
ATOM 670 N N . VAL A 1 92 ? -4.151 -7.362 -6.073 1.00 89.62 92 VAL A N 1
ATOM 671 C CA . VAL A 1 92 ? -2.779 -6.909 -6.319 1.00 89.62 92 VAL A CA 1
ATOM 672 C C . VAL A 1 92 ? -2.792 -5.521 -6.955 1.00 89.62 92 VAL A C 1
ATOM 674 O O . VAL A 1 92 ? -3.635 -5.200 -7.796 1.00 89.62 92 VAL A O 1
ATOM 677 N N . TRP A 1 93 ? -1.844 -4.685 -6.544 1.00 94.75 93 TRP A N 1
ATOM 678 C CA . TRP A 1 93 ? -1.545 -3.431 -7.221 1.00 94.75 93 TRP A CA 1
ATOM 679 C C . TRP A 1 93 ? -0.520 -3.716 -8.314 1.00 94.75 93 TRP A C 1
ATOM 681 O O . TRP A 1 93 ? 0.594 -4.146 -8.025 1.00 94.75 93 TRP A O 1
ATOM 691 N N . ARG A 1 94 ? -0.905 -3.515 -9.574 1.00 93.88 94 ARG A N 1
ATOM 692 C CA . ARG A 1 94 ? -0.044 -3.773 -10.731 1.00 93.88 94 ARG A CA 1
ATOM 693 C C . ARG A 1 94 ? -0.038 -2.567 -11.653 1.00 93.88 94 ARG A C 1
ATOM 695 O O . ARG A 1 94 ? -1.075 -1.946 -11.876 1.00 93.88 94 ARG A O 1
ATOM 702 N N . PHE A 1 95 ? 1.129 -2.260 -12.194 1.00 93.38 95 PHE A N 1
ATOM 703 C CA . PHE A 1 95 ? 1.332 -1.218 -13.184 1.00 93.38 95 PHE A CA 1
ATOM 704 C C . PHE A 1 95 ? 1.818 -1.830 -14.502 1.00 93.38 95 PHE A C 1
ATOM 706 O O . PHE A 1 95 ? 2.646 -2.737 -14.511 1.00 93.38 95 PHE A O 1
ATOM 713 N N . THR A 1 96 ? 1.314 -1.318 -15.623 1.00 90.19 96 THR A N 1
ATOM 714 C CA . THR A 1 96 ? 1.823 -1.620 -16.965 1.00 90.19 96 THR A CA 1
ATOM 715 C C . THR A 1 96 ? 1.825 -0.321 -17.771 1.00 90.19 96 THR A C 1
ATOM 717 O O . THR A 1 96 ? 0.793 0.357 -17.812 1.00 90.19 96 THR A O 1
ATOM 720 N N . PRO A 1 97 ? 2.947 0.066 -18.402 1.00 86.38 97 PRO A N 1
ATOM 721 C CA . PRO A 1 97 ? 2.993 1.244 -19.259 1.00 86.38 97 PRO A CA 1
ATOM 722 C C . PRO A 1 97 ? 1.987 1.151 -20.413 1.00 86.38 97 PRO A C 1
ATOM 724 O O . PRO A 1 97 ? 1.877 0.119 -21.070 1.00 86.38 97 PRO A O 1
ATOM 727 N N . ALA A 1 98 ? 1.276 2.245 -20.698 1.00 75.69 98 ALA A N 1
ATOM 728 C CA . ALA A 1 98 ? 0.267 2.293 -21.763 1.00 75.69 98 ALA A CA 1
ATOM 729 C C . ALA A 1 98 ? 0.862 2.362 -23.186 1.00 75.69 98 ALA A C 1
ATOM 731 O O . ALA A 1 98 ? 0.142 2.179 -24.167 1.00 75.69 98 ALA A O 1
ATOM 732 N N . GLN A 1 99 ? 2.160 2.652 -23.312 1.00 68.75 99 GLN A N 1
ATOM 733 C CA . GLN A 1 99 ? 2.882 2.699 -24.583 1.00 68.75 99 GLN A CA 1
ATOM 734 C C . GLN A 1 99 ? 4.262 2.042 -24.439 1.00 68.75 99 GLN A C 1
ATOM 736 O O . GLN A 1 99 ? 4.832 2.082 -23.347 1.00 68.75 99 GLN A O 1
ATOM 741 N N . PRO A 1 100 ? 4.819 1.480 -25.531 1.00 63.25 100 PRO A N 1
ATOM 742 C CA . PRO A 1 100 ? 6.202 1.024 -25.575 1.00 63.25 100 PRO A CA 1
ATOM 743 C C . PRO A 1 100 ? 7.177 2.101 -25.091 1.00 63.25 100 PRO A C 1
ATOM 745 O O . PRO A 1 100 ? 7.294 3.146 -25.730 1.00 63.25 100 PRO A O 1
ATOM 748 N N . GLY A 1 101 ? 7.898 1.838 -24.003 1.00 59.19 101 GLY A N 1
ATOM 749 C CA . GLY A 1 101 ? 9.080 2.630 -23.660 1.00 59.19 101 GLY A CA 1
ATOM 750 C C . GLY A 1 101 ? 10.272 2.246 -24.553 1.00 59.19 101 GLY A C 1
ATOM 751 O O . GLY A 1 101 ? 10.300 1.127 -25.083 1.00 59.19 101 GLY A O 1
ATOM 752 N N . PRO A 1 102 ? 11.285 3.114 -24.741 1.00 53.78 102 PRO A N 1
ATOM 753 C CA . PRO A 1 102 ? 12.605 2.631 -25.132 1.00 53.78 102 PRO A CA 1
ATOM 754 C C . PRO A 1 102 ? 13.137 1.712 -24.022 1.00 53.78 102 PRO A C 1
ATOM 756 O O . PRO A 1 102 ? 12.777 1.875 -22.858 1.00 53.78 102 PRO A O 1
ATOM 759 N N . MET A 1 103 ? 13.956 0.723 -24.386 1.00 50.06 103 MET A N 1
ATOM 760 C CA . MET A 1 103 ? 14.485 -0.279 -23.451 1.00 50.06 103 MET A CA 1
ATOM 761 C C . MET A 1 103 ? 15.095 0.413 -22.222 1.00 50.06 103 MET A C 1
ATOM 763 O O . MET A 1 103 ? 16.066 1.158 -22.355 1.00 50.06 103 MET A O 1
ATOM 767 N N . ALA A 1 104 ? 14.498 0.220 -21.046 1.00 42.31 104 ALA A N 1
ATOM 768 C CA . ALA A 1 104 ? 14.917 0.893 -19.826 1.00 42.31 104 ALA A CA 1
ATOM 769 C C . ALA A 1 104 ? 15.837 -0.025 -19.013 1.00 42.31 104 ALA A C 1
ATOM 771 O O . ALA A 1 104 ? 15.437 -1.106 -18.592 1.00 42.31 104 ALA A O 1
ATOM 772 N N . THR A 1 105 ? 17.069 0.422 -18.769 1.00 37.81 105 THR A N 1
ATOM 773 C CA . THR A 1 105 ? 17.894 -0.077 -17.663 1.00 37.81 105 THR A CA 1
ATOM 774 C C . THR A 1 105 ? 17.404 0.609 -16.390 1.00 37.81 105 THR A C 1
ATOM 776 O O . THR A 1 105 ? 17.586 1.820 -16.255 1.00 37.81 105 THR A O 1
ATOM 779 N N . ILE A 1 106 ? 16.776 -0.127 -15.472 1.00 44.53 106 ILE A N 1
ATOM 780 C CA . ILE A 1 106 ? 16.482 0.383 -14.126 1.00 44.53 106 ILE A CA 1
ATOM 781 C C . ILE A 1 106 ? 17.809 0.344 -13.350 1.00 44.53 106 ILE A C 1
ATOM 783 O O . ILE A 1 106 ? 18.427 -0.714 -13.256 1.00 44.53 106 ILE A O 1
ATOM 787 N N . ARG A 1 107 ? 18.305 1.503 -12.898 1.00 40.72 107 ARG A N 1
ATOM 788 C CA . ARG A 1 107 ? 19.501 1.617 -12.044 1.00 40.72 107 ARG A CA 1
ATOM 789 C C . ARG A 1 107 ? 19.101 1.844 -10.600 1.00 40.72 107 ARG A C 1
ATOM 791 O O . ARG A 1 107 ? 18.109 2.580 -10.407 1.00 40.72 107 ARG A O 1
#

pLDDT: mean 88.58, std 12.59, range [37.81, 98.06]